Protein AF-A0A7V2SZ65-F1 (afdb_monomer)

Solvent-accessible surface area (backbone atoms only — not comparable to full-atom values): 4855 Å² total; per-residue (Å²): 118,68,66,58,55,59,51,50,75,76,46,94,66,52,72,68,56,53,24,59,78,69,73,44,58,65,71,60,52,50,51,52,49,52,53,55,50,50,55,52,47,63,61,56,74,48,77,83,71,79,77,70,68,80,85,68,72,70,59,52,59,52,72,49,79,46,97,88,72,52,73,48,78,41,83,97

Nearest PDB structures (foldseek):
  1hlv-assembly1_A  TM=5.765E-01  e=2.371E+00  Homo sapiens
  8yt8-assembly1_B  TM=4.015E-01  e=3.753E+00  Mus musculus
  9c3c-assembly1_b  TM=3.675E-01  e=7.235E+00  Oryctolagus cuniculus

pLDDT: mean 77.27, std 13.55, range [48.5, 93.25]

Secondary structure (DSSP, 8-state):
-HHHHHHHTT--S-HHHHHHHTT--HHHHHHHHHHHHHHHHHHHSS-------TT-----EEEEE-TTS-EEEEE-

Mean predicted aligned error: 15.79 Å

Radius of gyration: 28.14 Å; Cα contacts (8 Å, |Δi|>4): 41; chains: 1; bounding box: 48×26×73 Å

Structure (mmCIF, N/CA/C/O backbone):
data_AF-A0A7V2SZ65-F1
#
_entry.id   AF-A0A7V2SZ65-F1
#
loop_
_atom_site.group_PDB
_atom_site.id
_atom_site.type_symbol
_atom_site.label_atom_id
_atom_site.label_alt_id
_atom_site.label_comp_id
_atom_site.label_asym_id
_atom_site.label_entity_id
_atom_site.label_seq_id
_atom_site.pdbx_PDB_ins_code
_atom_site.Cartn_x
_atom_site.Cartn_y
_atom_site.Cartn_z
_atom_site.occupancy
_atom_site.B_iso_or_equiv
_atom_site.auth_seq_id
_atom_site.auth_comp_id
_atom_site.auth_asym_id
_atom_site.auth_atom_id
_atom_site.pdbx_PDB_model_num
ATOM 1 N N . MET A 1 1 ? -12.770 -4.455 0.885 1.00 66.69 1 MET A N 1
ATOM 2 C CA . MET A 1 1 ? -11.733 -4.093 1.876 1.00 66.69 1 MET A CA 1
ATOM 3 C C . MET A 1 1 ? -10.689 -3.139 1.287 1.00 66.69 1 MET A C 1
ATOM 5 O O . MET A 1 1 ? -10.770 -1.951 1.554 1.00 66.69 1 MET A O 1
ATOM 9 N N . TYR A 1 2 ? -9.788 -3.599 0.409 1.00 76.50 2 TYR A N 1
ATOM 10 C CA . TYR A 1 2 ? -8.728 -2.762 -0.192 1.00 76.50 2 TYR A CA 1
ATOM 11 C C . TYR A 1 2 ? -9.219 -1.684 -1.168 1.00 76.50 2 TYR A C 1
ATOM 13 O O . TYR A 1 2 ? -8.563 -0.661 -1.329 1.00 76.50 2 TYR A O 1
ATOM 21 N N . ALA A 1 3 ? -10.402 -1.866 -1.762 1.00 82.38 3 ALA A N 1
ATOM 22 C CA . ALA A 1 3 ? -11.026 -0.854 -2.614 1.00 82.38 3 ALA A CA 1
ATOM 23 C C . ALA A 1 3 ? -11.264 0.482 -1.883 1.00 82.38 3 ALA A C 1
ATOM 25 O O . ALA A 1 3 ? -11.143 1.536 -2.496 1.00 82.38 3 ALA A O 1
ATOM 26 N N . LEU A 1 4 ? -11.549 0.452 -0.574 1.00 84.88 4 LEU A N 1
ATOM 27 C CA . LEU A 1 4 ? -11.732 1.663 0.236 1.00 84.88 4 LEU A CA 1
ATOM 28 C C . LEU A 1 4 ? -10.399 2.389 0.468 1.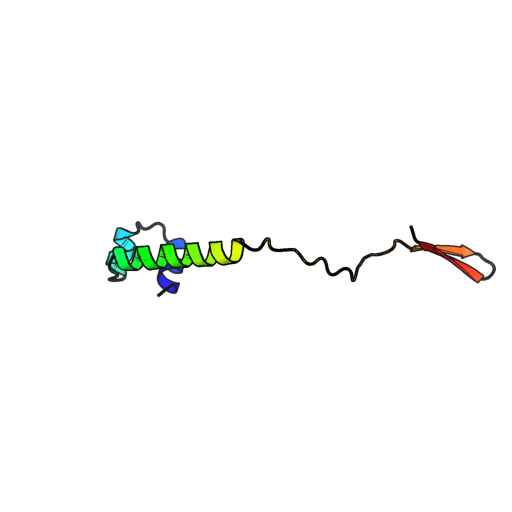00 84.88 4 LEU A C 1
ATOM 30 O O . LEU A 1 4 ? -10.352 3.608 0.402 1.00 84.88 4 LEU A O 1
ATOM 34 N N . VAL A 1 5 ? -9.300 1.649 0.640 1.00 85.62 5 VAL A N 1
ATOM 35 C CA . VAL A 1 5 ? -7.947 2.228 0.739 1.00 85.62 5 VAL A CA 1
ATOM 36 C C . VAL A 1 5 ? -7.532 2.884 -0.584 1.00 85.62 5 VAL A C 1
ATOM 38 O O . VAL A 1 5 ? -6.935 3.957 -0.577 1.00 85.62 5 VAL A O 1
ATOM 41 N N . SER A 1 6 ? -7.876 2.279 -1.726 1.00 84.81 6 SER A N 1
ATOM 42 C CA . SER A 1 6 ? -7.632 2.888 -3.041 1.00 84.81 6 SER A CA 1
ATOM 43 C C . SER A 1 6 ? -8.499 4.124 -3.288 1.00 84.81 6 SER A C 1
ATOM 45 O O . SER A 1 6 ? -8.001 5.090 -3.853 1.00 84.81 6 SER A O 1
ATOM 47 N N . LYS A 1 7 ? -9.761 4.128 -2.832 1.00 85.75 7 LYS A N 1
ATOM 48 C CA . LYS A 1 7 ? -10.628 5.317 -2.883 1.00 85.75 7 LYS A CA 1
ATOM 49 C C . LYS A 1 7 ? -10.078 6.459 -2.025 1.00 85.75 7 LYS A C 1
ATOM 51 O O . LYS A 1 7 ? -10.008 7.576 -2.516 1.00 85.75 7 LYS A O 1
ATOM 56 N N . TYR A 1 8 ? -9.596 6.162 -0.816 1.00 87.50 8 TYR A N 1
ATOM 57 C CA . TYR A 1 8 ? -8.964 7.148 0.067 1.00 87.50 8 TYR A CA 1
ATOM 58 C C . TYR A 1 8 ? -7.738 7.832 -0.562 1.00 87.50 8 TYR A C 1
ATOM 60 O O . TYR A 1 8 ? -7.520 9.021 -0.371 1.00 87.50 8 TYR A O 1
ATOM 68 N N . LYS A 1 9 ? -6.936 7.110 -1.359 1.00 83.06 9 LYS A N 1
ATOM 69 C CA . LYS A 1 9 ? -5.770 7.700 -2.049 1.00 83.06 9 LYS A CA 1
ATOM 70 C C . LYS A 1 9 ? -6.138 8.781 -3.075 1.00 83.06 9 LYS A C 1
ATOM 72 O O . LYS A 1 9 ? -5.258 9.541 -3.458 1.00 83.06 9 LYS A O 1
ATOM 77 N N . GLY A 1 10 ? -7.390 8.823 -3.533 1.00 81.50 10 GLY A N 1
ATOM 78 C CA . GLY A 1 10 ? -7.894 9.836 -4.464 1.00 81.50 10 GLY A CA 1
ATOM 79 C C . GLY A 1 10 ? -8.672 10.971 -3.797 1.00 81.50 10 GLY A C 1
ATOM 80 O O . GLY A 1 10 ? -9.158 11.848 -4.502 1.00 81.50 10 GLY A O 1
ATOM 81 N N . THR A 1 11 ? -8.825 10.949 -2.472 1.00 85.38 11 THR A N 1
ATOM 82 C CA . THR A 1 11 ? -9.557 11.973 -1.715 1.00 85.38 11 THR A CA 1
ATOM 83 C C . THR A 1 11 ? -8.595 12.873 -0.951 1.00 85.38 11 THR A C 1
ATOM 85 O O . THR A 1 11 ? -7.606 12.391 -0.407 1.00 85.38 11 THR A O 1
ATOM 88 N N . GLU A 1 12 ? -8.927 14.155 -0.825 1.00 87.94 12 GLU A N 1
ATOM 89 C CA . GLU A 1 12 ? -8.193 15.117 0.018 1.00 87.94 12 GLU A CA 1
ATOM 90 C C . GLU A 1 12 ? -8.637 15.086 1.495 1.00 87.94 12 GLU A C 1
ATOM 92 O O . GLU A 1 12 ? -8.176 15.878 2.313 1.00 87.94 12 GLU A O 1
ATOM 97 N N . GLN A 1 13 ? -9.541 14.169 1.848 1.00 88.81 13 GLN A N 1
ATOM 98 C CA . GLN A 1 13 ? -10.051 13.998 3.206 1.00 88.81 13 GLN A CA 1
ATOM 99 C C . GLN A 1 13 ? -8.995 13.404 4.142 1.00 88.81 13 GLN A C 1
ATOM 101 O O . GLN A 1 13 ? -8.139 12.607 3.743 1.00 88.81 13 GLN A O 1
ATOM 106 N N . THR A 1 14 ? -9.105 13.713 5.434 1.00 89.06 14 THR A N 1
ATOM 107 C CA . THR A 1 14 ? -8.286 13.048 6.447 1.00 89.06 14 THR A CA 1
ATOM 108 C C . THR A 1 14 ? -8.741 11.604 6.675 1.00 89.06 14 THR A C 1
ATOM 110 O O . THR A 1 14 ? -9.901 11.236 6.482 1.00 89.06 14 THR A O 1
ATOM 113 N N . GLN A 1 15 ? -7.827 10.755 7.154 1.00 86.50 15 GLN A N 1
ATOM 114 C CA . GLN A 1 15 ? -8.131 9.352 7.457 1.00 86.50 15 GLN A CA 1
ATOM 115 C C . GLN A 1 15 ? -9.290 9.201 8.459 1.00 86.50 15 GLN A C 1
ATOM 117 O O . GLN A 1 15 ? -10.048 8.236 8.375 1.00 86.50 15 GLN A O 1
ATOM 122 N N . ALA A 1 16 ? -9.430 10.138 9.403 1.00 87.31 16 ALA A N 1
ATOM 123 C CA . ALA A 1 16 ? -10.499 10.134 10.397 1.00 87.31 16 ALA A CA 1
ATOM 124 C C . ALA A 1 16 ? -11.870 10.428 9.769 1.00 87.31 16 ALA A C 1
ATOM 126 O O . ALA A 1 16 ? -12.835 9.712 10.049 1.00 87.31 16 ALA A O 1
ATOM 127 N N . GLU A 1 17 ? -11.944 11.425 8.886 1.00 90.81 17 GLU A N 1
ATOM 128 C CA . GLU A 1 17 ? -13.166 11.771 8.150 1.00 90.81 17 GLU A CA 1
ATOM 129 C C . GLU A 1 17 ? -13.598 10.620 7.243 1.00 90.81 17 GLU A C 1
ATOM 131 O O . GLU A 1 17 ? -14.732 10.158 7.339 1.00 90.81 17 GLU A O 1
ATOM 136 N N . PHE A 1 18 ? -12.662 10.055 6.478 1.00 93.25 18 PHE A N 1
ATOM 137 C CA . PHE A 1 18 ? -12.933 8.923 5.592 1.00 93.25 18 PHE A CA 1
ATOM 138 C C . PHE A 1 18 ? -13.417 7.677 6.353 1.00 93.25 18 PHE A C 1
ATOM 140 O O . PHE A 1 18 ? -14.344 6.983 5.930 1.00 93.25 18 PHE A O 1
ATOM 147 N N . CYS A 1 19 ? -12.805 7.379 7.507 1.00 92.50 19 CYS A N 1
ATOM 148 C CA . CYS A 1 19 ? -13.247 6.276 8.362 1.00 92.50 19 CYS A CA 1
ATOM 149 C C . CYS A 1 19 ? -14.656 6.517 8.917 1.00 92.50 19 CYS A C 1
ATOM 151 O O . CYS A 1 19 ? -15.432 5.570 9.022 1.00 92.50 19 CYS A O 1
ATOM 153 N N . THR A 1 20 ? -14.993 7.763 9.250 1.00 92.69 20 THR A N 1
ATOM 154 C CA . THR A 1 20 ? -16.312 8.128 9.783 1.00 92.69 20 THR A CA 1
ATOM 155 C C . THR A 1 20 ? -17.389 8.026 8.704 1.00 92.69 20 THR A C 1
ATOM 157 O O . THR A 1 20 ? -18.412 7.381 8.929 1.00 92.69 20 THR A O 1
ATOM 160 N N . GLU A 1 21 ? -17.132 8.574 7.514 1.00 92.81 21 GLU A N 1
ATOM 161 C CA . GLU A 1 21 ? -18.048 8.548 6.366 1.00 92.81 21 GLU A CA 1
ATOM 162 C C . GLU A 1 21 ? -18.383 7.114 5.930 1.00 92.81 21 GLU A C 1
ATOM 164 O O . GLU A 1 21 ? -19.539 6.771 5.690 1.00 92.81 21 GLU A O 1
ATOM 169 N N . HIS A 1 22 ? -17.376 6.240 5.898 1.00 90.50 22 HIS A N 1
ATOM 170 C CA . HIS A 1 22 ? -17.539 4.846 5.490 1.00 90.50 22 HIS A CA 1
ATOM 171 C C . HIS A 1 22 ? -17.789 3.870 6.653 1.00 90.50 22 HIS A C 1
ATOM 173 O O . HIS A 1 22 ? -17.777 2.656 6.434 1.00 90.50 22 HIS A O 1
ATOM 179 N N . GLN A 1 23 ? -18.004 4.372 7.877 1.00 91.88 23 GLN A N 1
ATOM 180 C CA . GLN A 1 23 ? -18.264 3.581 9.091 1.00 91.88 23 GLN A CA 1
ATOM 181 C C . GLN A 1 23 ? -17.214 2.484 9.362 1.00 91.88 23 GLN A C 1
ATOM 183 O O . GLN A 1 23 ? -17.519 1.359 9.766 1.00 91.88 23 GLN A O 1
ATOM 188 N N . ILE A 1 24 ? -15.943 2.812 9.145 1.00 92.19 24 ILE A N 1
ATOM 189 C CA . ILE A 1 24 ? -14.807 1.909 9.322 1.00 92.19 24 ILE A CA 1
ATOM 190 C C . ILE A 1 24 ? -14.103 2.252 10.632 1.00 92.19 24 ILE A C 1
ATOM 192 O O . ILE A 1 24 ? -13.831 3.411 10.932 1.00 92.19 24 ILE A O 1
ATOM 196 N N . LYS A 1 25 ? -13.721 1.235 11.409 1.00 92.94 25 LYS A N 1
ATOM 197 C CA . LYS A 1 25 ? -12.863 1.458 12.578 1.00 92.94 25 LYS A CA 1
ATOM 198 C C . LYS A 1 25 ? -11.472 1.937 12.123 1.00 92.94 25 LYS A C 1
ATOM 200 O O . LYS A 1 25 ? -10.863 1.265 11.283 1.00 92.94 25 LYS A O 1
ATOM 205 N N . PRO A 1 26 ? -10.901 3.000 12.721 1.00 90.50 26 PRO A N 1
ATOM 206 C CA . PRO A 1 26 ? -9.593 3.528 12.321 1.00 90.50 26 PRO A CA 1
ATOM 207 C C . PRO A 1 26 ? -8.466 2.490 12.368 1.00 90.50 26 PRO A C 1
ATOM 209 O O . PRO A 1 26 ? -7.653 2.411 11.449 1.00 90.50 26 PRO A O 1
ATOM 212 N N . ALA A 1 27 ? -8.451 1.638 13.400 1.00 90.88 27 ALA A N 1
ATOM 213 C CA . ALA A 1 27 ? -7.467 0.563 13.545 1.00 90.88 27 ALA A CA 1
ATOM 214 C C . ALA A 1 27 ? -7.543 -0.457 12.397 1.00 90.88 27 ALA A C 1
ATOM 216 O O . ALA A 1 27 ? -6.524 -0.908 11.874 1.00 90.88 27 ALA A O 1
ATOM 217 N N . THR A 1 28 ? -8.762 -0.786 11.971 1.00 91.38 28 THR A N 1
ATOM 218 C CA . THR A 1 28 ? -9.023 -1.700 10.861 1.00 91.38 28 THR A CA 1
ATOM 219 C C . THR A 1 2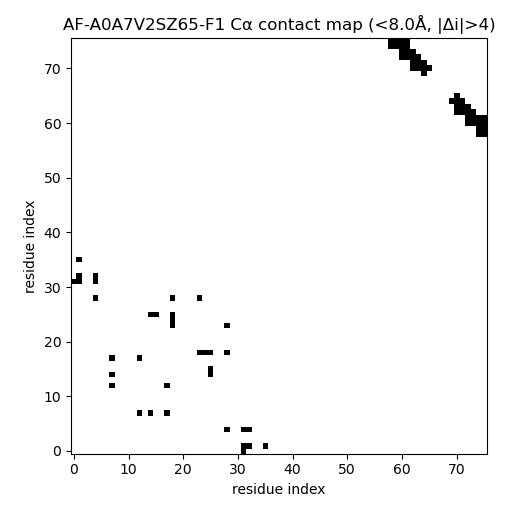8 ? -8.551 -1.097 9.539 1.00 91.38 28 THR A C 1
ATOM 221 O O . THR A 1 28 ? -7.839 -1.759 8.786 1.00 91.38 28 THR A O 1
ATOM 224 N N . PHE A 1 29 ? -8.862 0.176 9.288 1.00 93.00 29 PHE A N 1
ATOM 225 C CA . PHE A 1 29 ? -8.391 0.878 8.095 1.00 93.00 29 PHE A CA 1
ATOM 226 C C . PHE A 1 29 ? -6.859 0.991 8.056 1.00 93.00 29 PHE A C 1
ATOM 228 O O . PHE A 1 29 ? -6.240 0.701 7.032 1.00 93.00 29 PHE A O 1
ATOM 235 N N . HIS A 1 30 ? -6.235 1.334 9.185 1.00 90.81 30 HIS A N 1
ATOM 236 C CA . HIS A 1 30 ? -4.781 1.393 9.313 1.00 90.81 30 HIS A CA 1
ATOM 237 C C . HIS A 1 30 ? -4.125 0.034 9.017 1.00 90.81 30 HIS A C 1
ATOM 239 O O . HIS A 1 30 ? -3.154 -0.032 8.264 1.00 90.81 30 HIS A O 1
ATOM 245 N N . TYR A 1 31 ? -4.685 -1.063 9.542 1.00 92.12 31 TYR A N 1
ATOM 246 C CA . TYR A 1 31 ? -4.220 -2.417 9.230 1.00 92.12 31 TYR A CA 1
ATOM 247 C C . TYR A 1 31 ? -4.289 -2.716 7.724 1.00 92.12 31 TYR A C 1
ATOM 249 O O . TYR A 1 31 ? -3.342 -3.257 7.156 1.00 92.12 31 TYR A O 1
ATOM 257 N N . TRP A 1 32 ? -5.377 -2.332 7.050 1.00 91.50 32 TRP A N 1
ATOM 258 C CA . TRP A 1 32 ? -5.540 -2.552 5.608 1.00 91.50 32 TRP A CA 1
ATOM 259 C C . TRP A 1 32 ? -4.555 -1.743 4.776 1.00 91.50 32 TRP A C 1
ATOM 261 O O . TRP A 1 32 ? -3.985 -2.285 3.828 1.00 91.50 32 TRP A O 1
ATOM 271 N N . LYS A 1 33 ? -4.338 -0.477 5.149 1.00 88.94 33 LYS A N 1
ATOM 272 C CA . LYS A 1 33 ? -3.353 0.402 4.515 1.00 88.94 33 LYS A CA 1
ATOM 273 C C . LYS A 1 33 ? -1.950 -0.193 4.628 1.00 88.94 33 LYS A C 1
ATOM 275 O O . LYS A 1 33 ? -1.321 -0.440 3.603 1.00 88.94 33 LYS A O 1
ATOM 280 N N . ARG A 1 34 ? -1.532 -0.544 5.849 1.00 89.69 34 ARG A N 1
ATOM 281 C CA . ARG A 1 34 ? -0.226 -1.160 6.113 1.00 89.69 34 ARG A CA 1
ATOM 282 C C . ARG A 1 34 ? -0.045 -2.474 5.355 1.00 89.69 34 ARG A C 1
ATOM 284 O O . ARG A 1 34 ? 0.987 -2.689 4.741 1.00 89.69 34 ARG A O 1
ATOM 291 N N . LYS A 1 35 ? -1.064 -3.338 5.332 1.00 87.12 35 LYS A N 1
ATOM 292 C CA . LYS A 1 35 ? -1.006 -4.610 4.597 1.00 87.12 35 LYS A CA 1
ATOM 293 C C . LYS A 1 35 ? -0.879 -4.414 3.081 1.00 87.12 35 LYS A C 1
ATOM 295 O O . LYS A 1 35 ? -0.203 -5.204 2.433 1.00 87.12 35 LYS A O 1
ATOM 300 N N . GLN A 1 36 ? -1.511 -3.383 2.516 1.00 85.12 36 GLN A N 1
ATOM 301 C CA . GLN A 1 36 ? -1.378 -3.060 1.091 1.00 85.12 36 GLN A CA 1
ATOM 302 C C . GLN A 1 36 ? 0.026 -2.528 0.758 1.00 85.12 36 GLN A C 1
ATOM 304 O O . GLN A 1 36 ? 0.554 -2.827 -0.310 1.00 85.12 36 GLN A O 1
ATOM 309 N N . GLU A 1 37 ? 0.631 -1.759 1.665 1.00 83.19 37 GLU A N 1
ATOM 310 C CA . GLU A 1 37 ? 2.013 -1.280 1.541 1.00 83.19 37 GLU A CA 1
ATOM 311 C C . GLU A 1 37 ? 3.009 -2.441 1.639 1.00 83.19 37 GLU A C 1
ATOM 313 O O . GLU A 1 37 ? 3.821 -2.606 0.734 1.00 83.19 37 GLU A O 1
ATOM 318 N N . SER A 1 38 ? 2.864 -3.327 2.629 1.00 80.31 38 SER A N 1
ATOM 319 C CA . SER A 1 38 ? 3.736 -4.501 2.778 1.00 80.31 38 SER A CA 1
ATOM 320 C C . SER A 1 38 ? 3.639 -5.483 1.606 1.00 80.31 38 SER A C 1
ATOM 322 O O . SER A 1 38 ? 4.653 -6.024 1.193 1.00 80.31 38 SER A O 1
ATOM 324 N N . GLN A 1 39 ? 2.463 -5.674 0.995 1.00 74.12 39 GLN A N 1
ATOM 325 C CA . GLN A 1 39 ? 2.357 -6.470 -0.243 1.00 74.12 39 GLN A CA 1
ATOM 326 C C . GLN A 1 39 ? 3.077 -5.810 -1.430 1.00 74.12 39 GLN A C 1
ATOM 328 O O . GLN A 1 39 ? 3.620 -6.489 -2.305 1.00 74.12 39 GLN A O 1
ATOM 333 N N . LYS A 1 40 ? 3.101 -4.474 -1.471 1.00 68.00 40 LYS A N 1
ATOM 334 C CA . LYS A 1 40 ? 3.854 -3.729 -2.482 1.00 68.00 40 LYS A CA 1
ATOM 335 C C . LYS A 1 40 ? 5.363 -3.839 -2.237 1.00 68.00 40 LYS A C 1
ATOM 337 O O . LYS A 1 40 ? 6.110 -3.950 -3.197 1.00 68.00 40 LYS A O 1
ATOM 342 N N . GLU A 1 41 ? 5.798 -3.876 -0.981 1.00 64.50 41 GLU A N 1
AT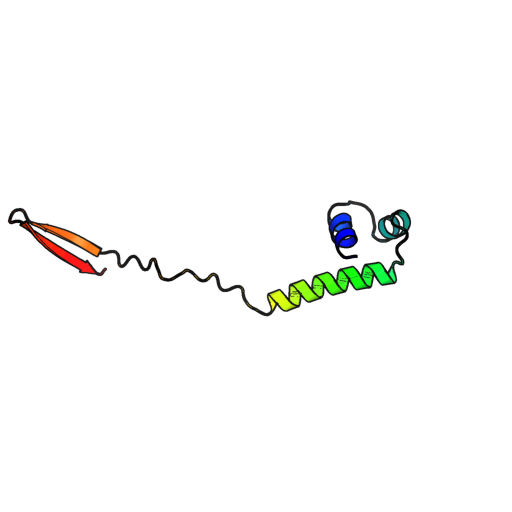OM 343 C CA . GLU A 1 41 ? 7.198 -4.108 -0.598 1.00 64.50 41 GLU A CA 1
ATOM 344 C C . GLU A 1 41 ? 7.647 -5.555 -0.850 1.00 64.50 41 GLU A C 1
ATOM 346 O O . GLU A 1 41 ? 8.720 -5.768 -1.401 1.00 64.50 41 GLU A O 1
ATOM 351 N N . GLU A 1 42 ? 6.816 -6.560 -0.554 1.00 60.50 42 GLU A N 1
ATOM 352 C CA . GLU A 1 42 ? 7.119 -7.968 -0.861 1.00 60.50 42 GLU A CA 1
ATOM 353 C C . GLU A 1 42 ? 7.313 -8.201 -2.366 1.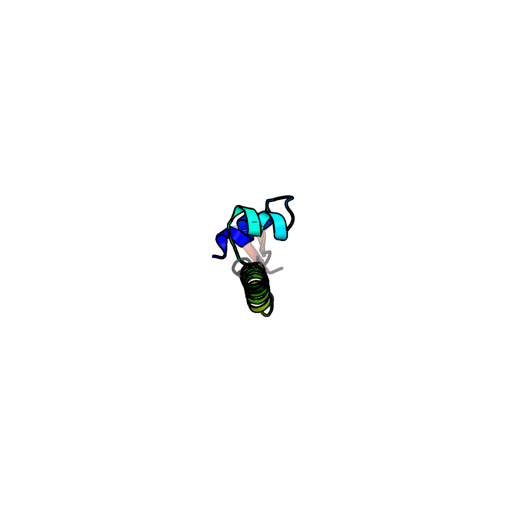00 60.50 42 GLU A C 1
ATOM 355 O O . GLU A 1 42 ? 8.195 -8.959 -2.765 1.00 60.50 42 GLU A O 1
ATOM 360 N N . SER A 1 43 ? 6.547 -7.501 -3.210 1.00 58.22 43 SER A N 1
ATOM 361 C CA . SER A 1 43 ? 6.770 -7.494 -4.665 1.00 58.22 43 SER A CA 1
ATOM 362 C C . SER A 1 43 ? 7.944 -6.611 -5.115 1.00 58.22 43 SER A C 1
ATOM 364 O O . SER A 1 43 ? 8.470 -6.831 -6.202 1.00 58.22 43 SER A O 1
ATOM 366 N N . ALA A 1 44 ? 8.390 -5.658 -4.289 1.00 58.72 44 ALA A N 1
ATOM 367 C CA . ALA A 1 44 ? 9.563 -4.816 -4.543 1.00 58.72 44 ALA A CA 1
ATOM 368 C C . ALA A 1 44 ? 10.891 -5.451 -4.087 1.00 58.72 44 ALA A C 1
ATOM 370 O O . ALA A 1 44 ? 11.953 -4.992 -4.502 1.00 58.72 44 ALA A O 1
ATOM 371 N N . ASN A 1 45 ? 10.852 -6.518 -3.277 1.00 63.09 45 ASN A N 1
ATOM 372 C CA . ASN A 1 45 ? 12.038 -7.300 -2.896 1.00 63.09 45 ASN A CA 1
ATOM 373 C C . ASN A 1 45 ? 12.653 -8.066 -4.075 1.00 63.09 45 ASN A C 1
ATOM 375 O O . ASN A 1 45 ? 13.802 -8.501 -4.006 1.00 63.09 45 ASN A O 1
ATOM 379 N N . PHE A 1 46 ? 11.903 -8.215 -5.16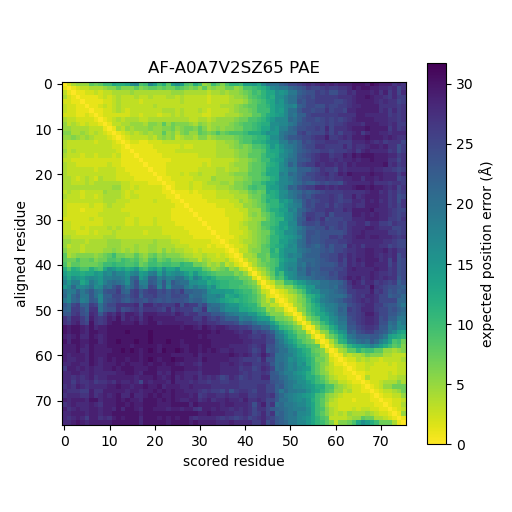3 1.00 68.69 46 PHE A N 1
ATOM 380 C CA . PHE A 1 46 ? 12.449 -8.620 -6.443 1.00 68.69 46 PHE A CA 1
ATOM 381 C C . PHE A 1 46 ? 12.664 -7.365 -7.278 1.00 68.69 46 PHE A C 1
ATOM 383 O O . PHE A 1 46 ? 11.718 -6.643 -7.598 1.00 68.69 46 PHE A O 1
ATOM 390 N N . LEU A 1 47 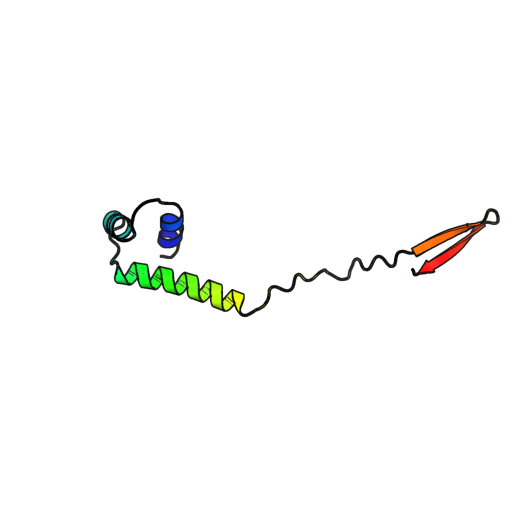? 13.918 -7.105 -7.648 1.00 66.25 47 LEU A N 1
ATOM 391 C CA . LEU A 1 47 ? 14.214 -6.102 -8.657 1.00 66.25 47 LEU A CA 1
ATOM 392 C C . LEU A 1 47 ? 13.470 -6.517 -9.933 1.00 66.25 47 LEU A C 1
ATOM 394 O O . LEU A 1 47 ? 13.695 -7.616 -10.446 1.00 66.25 47 LEU A O 1
ATOM 398 N N . LYS A 1 48 ? 12.5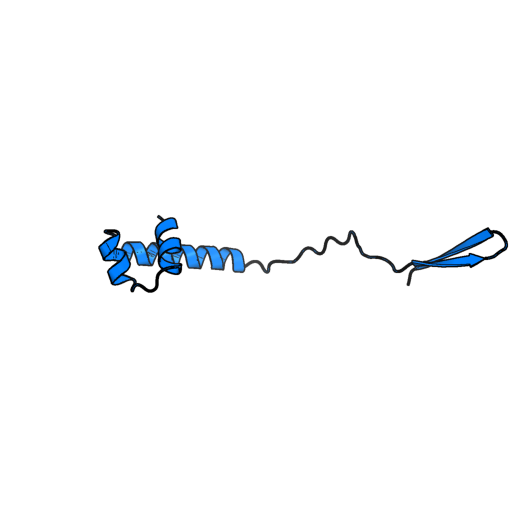65 -5.667 -10.428 1.00 59.81 48 LYS A N 1
ATOM 399 C CA . LYS A 1 48 ? 11.910 -5.894 -11.716 1.00 59.81 48 LYS A CA 1
ATOM 400 C C . LYS A 1 48 ? 12.994 -5.841 -12.792 1.00 59.81 48 LYS A C 1
ATOM 402 O O . LYS A 1 48 ? 13.386 -4.764 -13.226 1.00 59.81 48 LYS A O 1
ATOM 407 N N . LEU A 1 49 ? 13.505 -7.005 -13.179 1.00 62.41 49 LEU A N 1
ATOM 408 C CA . LEU A 1 49 ? 14.318 -7.150 -14.374 1.00 62.41 49 LEU A CA 1
ATOM 409 C C . LEU A 1 49 ? 13.389 -6.873 -15.549 1.00 62.41 49 LEU A C 1
ATOM 411 O O . LEU A 1 49 ? 12.461 -7.641 -15.813 1.00 62.41 49 LEU A O 1
ATOM 415 N N . GLU A 1 50 ? 13.605 -5.753 -16.230 1.00 61.16 50 GLU A N 1
ATOM 416 C CA . GLU A 1 50 ? 13.140 -5.643 -17.601 1.00 61.16 50 GLU A CA 1
ATOM 417 C C . GLU A 1 50 ? 13.880 -6.727 -18.373 1.00 61.16 50 GLU A C 1
ATOM 419 O O . GLU A 1 50 ? 15.075 -6.622 -18.650 1.00 61.16 50 GLU A O 1
ATOM 424 N N . VAL A 1 51 ? 13.180 -7.832 -18.634 1.00 61.06 51 VAL A N 1
ATOM 425 C CA . VAL A 1 51 ? 13.621 -8.803 -19.622 1.00 61.06 51 VAL A CA 1
ATOM 426 C C . VAL A 1 51 ? 13.527 -8.059 -20.941 1.00 61.06 51 VAL A C 1
ATOM 428 O O . VAL A 1 51 ? 12.486 -8.040 -21.591 1.00 61.06 51 VAL A O 1
ATOM 431 N N . VAL A 1 52 ? 14.615 -7.384 -21.303 1.00 58.50 52 VAL A N 1
ATOM 432 C CA . VAL A 1 52 ? 14.911 -7.128 -22.701 1.00 58.50 52 VAL A CA 1
ATOM 433 C C . VAL A 1 52 ? 15.017 -8.525 -23.281 1.00 58.50 52 VAL A C 1
ATOM 435 O O . VAL A 1 52 ? 16.029 -9.203 -23.087 1.00 58.50 52 VAL A O 1
ATOM 438 N N . SER A 1 53 ? 13.921 -9.018 -23.862 1.00 48.50 53 SER A N 1
ATOM 439 C CA . SER A 1 53 ? 13.974 -10.210 -24.688 1.00 48.50 53 SER A CA 1
ATOM 440 C C . SER A 1 53 ? 15.130 -9.977 -25.639 1.00 48.50 53 SER A C 1
ATOM 442 O O . SER A 1 53 ? 15.097 -9.073 -26.471 1.00 48.50 53 SER A O 1
ATOM 444 N N . SER A 1 54 ? 16.194 -10.754 -25.471 1.00 50.19 54 SER A N 1
ATOM 445 C CA . SER A 1 54 ? 17.327 -10.781 -26.387 1.00 50.19 54 SER A CA 1
ATOM 446 C C . SER A 1 54 ? 16.909 -11.486 -27.682 1.00 50.19 54 SER A C 1
ATOM 448 O O . SER A 1 54 ? 17.603 -12.375 -28.164 1.00 50.19 54 SER A O 1
ATOM 450 N N . GLU A 1 55 ? 15.759 -11.100 -28.225 1.00 52.66 55 GLU A N 1
ATOM 451 C CA . GLU A 1 55 ? 15.325 -11.384 -29.587 1.00 52.66 55 GLU A CA 1
ATOM 452 C C . GLU A 1 55 ? 15.668 -10.212 -30.515 1.00 52.66 55 GLU A C 1
ATOM 454 O O . GLU A 1 55 ? 15.478 -10.312 -31.718 1.00 52.66 55 GLU A O 1
ATOM 459 N N . GLU A 1 56 ? 16.282 -9.148 -29.986 1.00 51.91 56 GLU A N 1
ATOM 460 C CA . GLU A 1 56 ? 16.856 -8.061 -30.780 1.00 51.91 56 GLU A CA 1
ATOM 461 C C . GLU A 1 56 ? 18.248 -7.682 -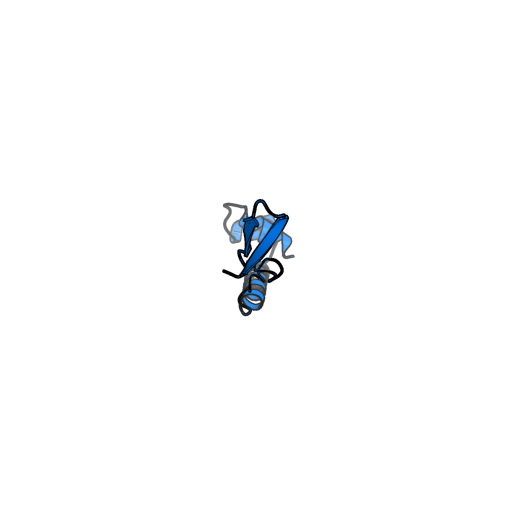30.250 1.00 51.91 56 GLU A C 1
ATOM 463 O O . GLU A 1 56 ? 18.564 -6.523 -29.996 1.00 51.91 56 GLU A O 1
ATOM 468 N N . LYS A 1 57 ? 19.149 -8.669 -30.125 1.00 49.72 57 LYS A N 1
ATOM 469 C CA . LYS A 1 57 ? 20.529 -8.376 -30.529 1.00 49.72 57 LYS A CA 1
ATOM 470 C C . LYS A 1 57 ? 20.497 -8.278 -32.045 1.00 49.72 57 LYS A C 1
ATOM 472 O O . LYS A 1 57 ? 20.776 -9.254 -32.740 1.00 49.72 57 LYS A O 1
ATOM 477 N N . SER A 1 58 ? 20.125 -7.107 -32.543 1.00 52.44 58 SER A N 1
ATOM 478 C CA . SER A 1 58 ? 20.553 -6.663 -33.858 1.00 52.44 58 SER A CA 1
ATOM 479 C C . SER A 1 58 ? 22.078 -6.669 -33.792 1.00 52.44 58 SER A C 1
ATOM 481 O O . SER A 1 58 ? 22.691 -5.699 -33.363 1.00 52.44 58 SER A O 1
ATOM 483 N N . HIS A 1 59 ? 22.706 -7.809 -34.098 1.00 54.94 59 HIS A N 1
ATOM 484 C CA . HIS A 1 59 ? 24.047 -7.760 -34.652 1.00 54.94 59 HIS A CA 1
ATOM 485 C C . HIS A 1 59 ? 23.877 -6.838 -35.851 1.00 54.94 59 HIS A C 1
ATOM 487 O O . HIS A 1 59 ? 23.090 -7.148 -36.748 1.00 54.94 59 HIS A O 1
ATOM 493 N N . ASP A 1 60 ? 24.450 -5.645 -35.780 1.00 59.19 60 ASP A N 1
ATOM 494 C CA . ASP A 1 60 ? 24.329 -4.679 -36.856 1.00 59.19 60 ASP A CA 1
ATOM 495 C C . ASP A 1 60 ? 25.149 -5.285 -37.997 1.00 59.19 60 ASP A C 1
ATOM 497 O O . ASP A 1 60 ? 26.374 -5.332 -37.940 1.00 59.19 60 ASP A O 1
ATOM 501 N N . ILE A 1 61 ? 24.492 -5.955 -38.946 1.00 67.19 61 ILE A N 1
ATOM 502 C CA . ILE A 1 61 ? 25.190 -6.660 -40.021 1.00 67.19 61 ILE A CA 1
ATOM 503 C C . ILE A 1 61 ? 25.419 -5.646 -41.131 1.00 67.19 61 ILE A C 1
ATOM 505 O O . ILE A 1 61 ? 24.485 -5.218 -41.814 1.00 67.19 61 ILE A O 1
ATOM 509 N N . ALA A 1 62 ? 26.679 -5.289 -41.355 1.00 69.94 62 ALA A N 1
ATOM 510 C CA . ALA A 1 62 ? 27.050 -4.509 -42.521 1.00 69.94 62 ALA A CA 1
ATOM 511 C C . ALA A 1 62 ? 26.963 -5.411 -43.764 1.00 69.94 62 ALA A C 1
ATOM 513 O O . ALA A 1 62 ? 27.739 -6.357 -43.915 1.00 69.94 62 ALA A O 1
ATOM 514 N N . VAL A 1 63 ? 26.010 -5.119 -44.656 1.00 77.62 63 VAL A N 1
ATOM 515 C CA . VAL A 1 63 ? 25.836 -5.835 -45.929 1.00 77.62 63 VAL A CA 1
ATOM 516 C C . VAL A 1 63 ? 26.513 -5.058 -47.054 1.00 77.62 63 VAL A C 1
ATOM 518 O O . VAL A 1 63 ? 26.065 -3.976 -47.437 1.00 77.62 63 VAL A O 1
ATOM 521 N N . ILE A 1 64 ? 27.566 -5.632 -47.633 1.00 80.69 64 ILE A N 1
ATOM 522 C CA . ILE A 1 64 ? 28.273 -5.063 -48.785 1.00 80.69 64 ILE A CA 1
ATOM 523 C C . ILE A 1 64 ? 27.841 -5.817 -50.045 1.00 80.69 64 ILE A C 1
ATOM 525 O O . ILE A 1 64 ? 28.002 -7.034 -50.136 1.00 80.69 64 ILE A O 1
ATOM 529 N N . ARG A 1 65 ? 27.296 -5.094 -51.033 1.00 86.44 65 ARG A N 1
ATOM 530 C CA . ARG A 1 65 ? 26.868 -5.650 -52.328 1.00 86.44 65 ARG A CA 1
ATOM 531 C C . ARG A 1 65 ? 27.824 -5.224 -53.436 1.00 86.44 65 ARG A C 1
ATOM 533 O O . ARG A 1 65 ? 28.021 -4.030 -53.652 1.00 86.44 65 ARG A O 1
ATOM 540 N N . PHE A 1 66 ? 28.370 -6.193 -54.163 1.00 85.12 66 PHE A N 1
ATOM 541 C CA . PHE A 1 66 ? 29.265 -5.952 -55.291 1.00 85.12 66 PHE A CA 1
ATOM 542 C C . PHE A 1 66 ? 28.526 -6.084 -56.640 1.00 85.12 66 PHE A C 1
ATOM 544 O O . PHE A 1 66 ? 27.594 -6.882 -56.757 1.00 85.12 66 PHE A O 1
ATOM 551 N N . PRO A 1 67 ? 28.940 -5.351 -57.695 1.00 78.06 67 PRO A N 1
ATOM 552 C CA . PRO A 1 67 ? 28.276 -5.370 -59.010 1.00 78.06 67 PRO A CA 1
ATOM 553 C C . PRO A 1 67 ? 28.303 -6.723 -59.732 1.00 78.06 67 PRO A C 1
ATOM 555 O O . PRO A 1 67 ? 27.517 -6.955 -60.643 1.00 78.06 67 PRO A O 1
ATOM 558 N N . ASN A 1 68 ? 29.207 -7.618 -59.332 1.00 77.12 68 ASN A N 1
ATOM 559 C CA . ASN A 1 68 ? 29.299 -8.989 -59.835 1.00 77.12 68 ASN A CA 1
ATOM 560 C C . ASN A 1 68 ? 28.312 -9.954 -59.147 1.00 77.12 68 ASN A C 1
ATOM 562 O O . ASN A 1 68 ? 28.367 -11.154 -59.399 1.00 77.12 68 ASN A O 1
ATOM 566 N N . GLY A 1 69 ? 27.431 -9.445 -58.280 1.00 78.19 69 GLY A N 1
ATOM 567 C CA . GLY A 1 69 ? 26.411 -10.228 -57.584 1.00 78.19 69 GLY A CA 1
ATOM 568 C C . GLY A 1 69 ? 26.865 -10.824 -56.252 1.00 78.19 69 GLY A C 1
ATOM 569 O O . GLY A 1 69 ? 26.059 -11.456 -55.574 1.00 78.19 69 GLY A O 1
ATOM 570 N N . THR A 1 70 ? 28.118 -10.614 -55.840 1.00 83.00 70 THR A N 1
ATOM 571 C CA . THR A 1 70 ? 28.598 -11.081 -54.535 1.00 83.00 70 THR A CA 1
ATOM 572 C C . THR A 1 70 ? 28.040 -10.210 -53.410 1.00 83.00 70 THR A C 1
ATOM 574 O O . THR A 1 70 ? 28.093 -8.980 -53.478 1.00 83.00 70 THR A O 1
ATOM 577 N N . VAL A 1 71 ? 27.545 -10.850 -52.350 1.00 83.75 71 VAL A N 1
ATOM 578 C CA . VAL A 1 71 ? 27.063 -10.191 -51.129 1.00 83.75 71 VAL A CA 1
ATOM 579 C C . VAL A 1 71 ? 27.876 -10.700 -49.946 1.00 83.75 71 VAL A C 1
ATOM 581 O O . VAL A 1 71 ? 28.042 -11.908 -49.790 1.00 83.75 71 VAL A O 1
ATOM 584 N N . VAL A 1 72 ? 28.409 -9.780 -49.143 1.00 82.88 72 VAL A N 1
ATOM 585 C CA . VAL A 1 72 ? 29.188 -10.092 -47.939 1.00 82.88 72 VAL A CA 1
ATOM 586 C C . VAL A 1 72 ? 28.486 -9.493 -46.731 1.00 82.88 72 VAL A C 1
ATOM 588 O O . VAL A 1 72 ? 28.152 -8.309 -46.732 1.00 82.88 72 VAL A O 1
ATOM 591 N N . GLU A 1 73 ? 28.283 -10.323 -45.716 1.00 79.75 73 GLU A N 1
ATOM 592 C CA . GLU A 1 73 ? 27.620 -9.975 -44.463 1.00 79.75 73 GLU A CA 1
ATOM 593 C C . GLU A 1 73 ? 28.647 -10.049 -43.333 1.00 79.75 73 GLU A C 1
ATOM 595 O O . GLU A 1 73 ? 29.251 -11.100 -43.108 1.00 79.75 73 GLU A O 1
ATOM 600 N N . ILE A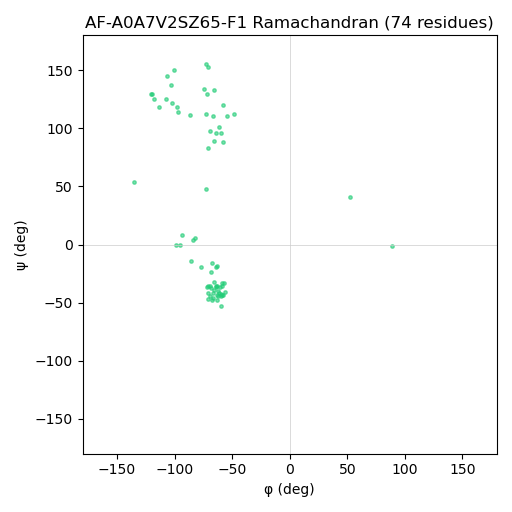 1 74 ? 28.892 -8.923 -42.660 1.00 80.38 74 ILE A N 1
ATOM 601 C CA . ILE A 1 74 ? 29.884 -8.827 -41.584 1.00 80.38 74 ILE A CA 1
ATOM 602 C C . ILE A 1 74 ? 29.166 -8.446 -40.287 1.00 80.38 74 ILE A C 1
ATOM 604 O O . ILE A 1 74 ? 28.484 -7.419 -40.276 1.00 80.38 74 ILE A O 1
ATOM 608 N N . PRO A 1 75 ? 29.317 -9.228 -39.203 1.00 70.81 75 PRO A N 1
ATOM 609 C CA . PRO A 1 75 ? 28.806 -8.842 -37.893 1.00 70.81 75 PRO A CA 1
ATOM 610 C C . PRO A 1 75 ? 29.655 -7.704 -37.308 1.00 70.81 75 PRO A C 1
ATOM 612 O O . PRO A 1 75 ? 30.884 -7.818 -37.272 1.00 70.81 75 PRO A O 1
ATOM 615 N N . VAL A 1 76 ? 29.001 -6.627 -36.862 1.00 59.31 76 VAL A N 1
ATOM 616 C CA . VAL A 1 76 ? 29.615 -5.471 -36.183 1.00 59.31 76 VAL A CA 1
ATOM 617 C C . VAL A 1 76 ? 29.374 -5.545 -34.677 1.00 59.31 76 VAL A C 1
ATOM 619 O O . VAL A 1 76 ? 28.251 -5.928 -34.269 1.00 59.31 76 VAL A O 1
#

Organism: Leucothrix mucor (NCBI:txid45248)

Foldseek 3Di:
DCVLVVVVVVDPDDLVVSCVVVVHDSVRSVVSNVVVVVVVVVVVVDDPPPPPPVPPPPQVWDWDADPVGDIDTDGD

Sequence (76 aa):
MYALVSKYKGTEQTQAEFCTEHQIKPATFHYWKRKQESQKEESANFLKLEVVSSEEKSHDIAVIRFPNGTVVEIPV